Protein 4FO5 (pdb70)

Nearest PDB structures (foldseek):
  4fo5-assembly1_A  TM=1.008E+00  e=8.051E-29  Parabacteroides distasonis ATCC 8503
  3fkf-assembly1_D  TM=7.662E-01  e=8.537E-07  Bacteroides fragilis NCTC 9343
  4pq1-assembly1_A  TM=7.471E-01  e=2.551E-04  Corynebacterium diphtheriae NCTC 13129
  3drn-assembly2_B  TM=7.122E-01  e=4.875E-04  Saccharolobus solfataricus
  4eo3-assembly1_B  TM=6.759E-01  e=5.201E-04  Thermotoga maritima

Organism: Parabacteroides distasonis (strain ATCC 8503 / DSM 20701 / CIP 104284 / JCM 5825 / NCTC 11152) (NCBI:txid435591)

CATH classification: 3.40.30.10

Structure (mmCIF, N/CA/C/O backbone):
data_4FO5
#
_entry.id   4FO5
#
_cell.length_a   33.164
_cell.length_b   49.343
_cell.length_c   40.523
_cell.angle_alpha   90.000
_cell.angle_beta   112.180
_cell.angle_gamma   90.000
#
_symmetry.space_group_name_H-M   'P 1 21 1'
#
loop_
_entity.id
_entity.type
_entity.pdbx_description
1 polymer 'thioredoxin-like protein'
2 non-polymer 'CHLORIDE ION'
3 water water
#
loop_
_atom_site.group_PDB
_atom_site.id
_atom_site.type_symbol
_atom_site.label_atom_id
_atom_site.label_alt_id
_atom_site.label_comp_id
_atom_site.label_asym_id
_atom_site.label_entity_id
_atom_site.label_seq_id
_atom_site.pdbx_PDB_ins_code
_atom_site.Cartn_x
_atom_site.Cartn_y
_atom_site.Cartn_z
_atom_site.occupancy
_atom_site.B_iso_or_equiv
_atom_site.auth_seq_id
_atom_site.auth_comp_id
_atom_site.auth_asym_id
_atom_site.auth_atom_id
_atom_site.pdbx_PDB_model_num
ATOM 1 N N . LYS A 1 2 ? 32.178 11.809 14.502 1.00 68.41 25 LYS A N 1
ATOM 2 C CA . LYS A 1 2 ? 31.177 11.516 15.529 1.00 66.96 25 LYS A CA 1
ATOM 3 C C . LYS A 1 2 ? 29.762 11.951 15.098 1.00 66.87 25 LYS A C 1
ATOM 4 O O . LYS A 1 2 ? 28.813 11.197 15.316 1.00 67.25 25 LYS A O 1
ATOM 6 N N . LEU A 1 3 ? 29.603 13.156 14.513 1.00 59.26 26 LEU A N 1
ATOM 7 C CA . LEU A 1 3 ? 28.276 13.609 14.072 1.00 55.70 26 LEU A CA 1
ATOM 8 C C . LEU A 1 3 ? 28.132 13.544 12.561 1.00 58.44 26 LEU A C 1
ATOM 9 O O . LEU A 1 3 ? 29.131 13.594 11.846 1.00 60.37 26 LEU A 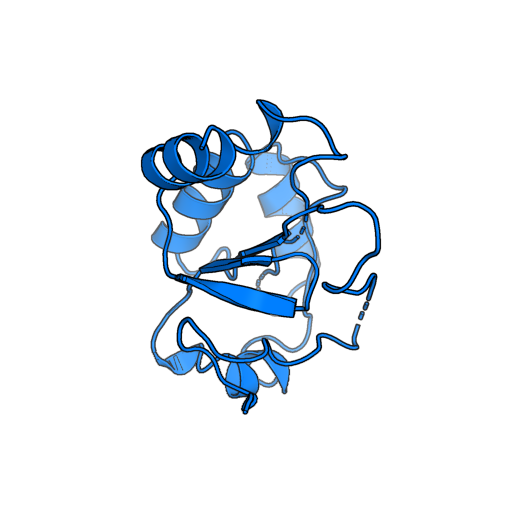O 1
ATOM 14 N N . THR A 1 4 ? 26.888 13.423 12.080 1.00 51.13 27 THR A N 1
ATOM 15 C CA . THR A 1 4 ? 26.554 13.457 10.651 1.00 50.34 27 THR A CA 1
ATOM 16 C C . THR A 1 4 ? 25.312 14.337 10.447 1.00 47.22 27 THR A C 1
ATOM 17 O O . THR A 1 4 ? 24.438 14.364 11.309 1.00 42.74 27 THR A O 1
ATOM 21 N N . GLU A 1 5 ? 25.244 15.051 9.312 1.00 43.38 28 GLU A N 1
ATOM 22 C CA . GLU A 1 5 ? 24.074 15.856 8.967 1.00 41.02 28 GLU A CA 1
ATOM 23 C C . GLU A 1 5 ? 22.954 14.925 8.502 1.00 44.64 28 GLU A C 1
ATOM 24 O O . GLU A 1 5 ? 23.210 13.998 7.738 1.00 45.41 28 GLU A O 1
ATOM 30 N N . GLY A 1 6 ? 21.737 15.171 8.979 1.00 41.08 29 GLY A N 1
ATOM 31 C CA . GLY A 1 6 ? 20.567 14.370 8.641 1.00 40.96 29 GLY A CA 1
ATOM 32 C C . GLY A 1 6 ? 19.315 14.816 9.373 1.00 42.29 29 GLY A C 1
ATOM 33 O O . GLY A 1 6 ? 19.307 15.874 10.003 1.00 38.27 29 GLY A O 1
ATOM 34 N N . VAL A 1 7 ? 18.248 13.999 9.307 1.00 39.68 30 VAL A N 1
ATOM 35 C CA . VAL A 1 7 ? 16.962 14.321 9.947 1.00 37.93 30 VAL A CA 1
ATOM 36 C C . VAL A 1 7 ? 16.602 13.307 11.047 1.00 40.62 30 VAL A C 1
ATOM 37 O O . VAL A 1 7 ? 15.473 13.312 11.535 1.00 40.45 30 VAL A O 1
ATOM 41 N N . ASN A 1 8 ? 17.544 12.459 11.440 1.00 36.84 31 ASN A N 1
ATOM 42 C CA . ASN A 1 8 ? 17.295 11.515 12.515 1.00 37.81 31 ASN A CA 1
ATOM 43 C C . ASN A 1 8 ? 17.800 12.065 13.832 1.00 41.24 31 ASN A C 1
ATOM 44 O O . ASN A 1 8 ? 18.772 12.823 13.840 1.00 38.98 31 ASN A O 1
ATOM 49 N N . PRO A 1 9 ? 17.217 11.648 14.973 1.00 40.61 32 PRO A N 1
ATOM 50 C CA . PRO A 1 9 ?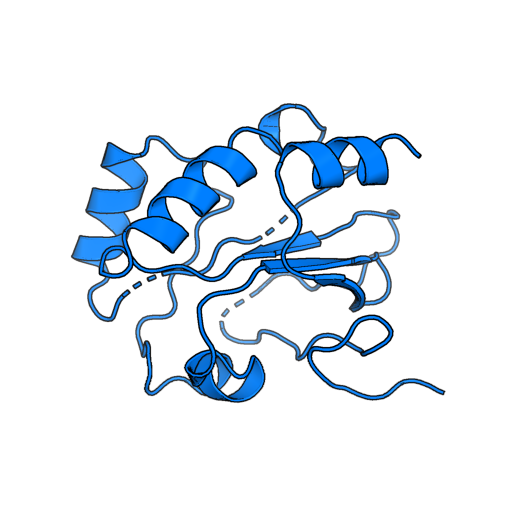 17.736 12.114 16.266 1.00 39.95 32 PRO A CA 1
ATOM 51 C C . PRO A 1 9 ? 19.178 11.665 16.419 1.00 43.94 32 PRO A C 1
ATOM 52 O O . PRO A 1 9 ? 19.550 10.564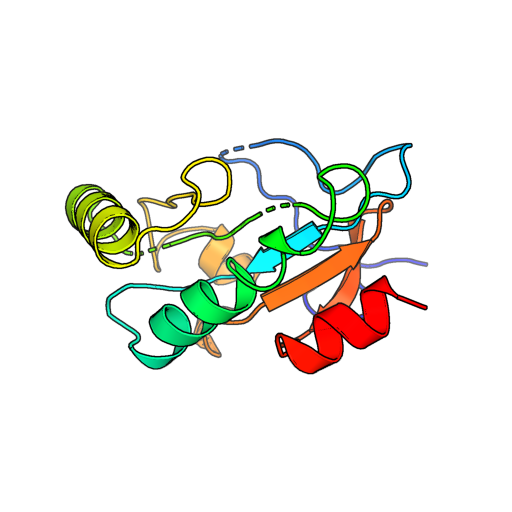 15.987 1.00 45.15 32 PRO A O 1
ATOM 56 N N . GLY A 1 10 ? 20.004 12.572 16.911 1.00 37.66 33 GLY A N 1
ATOM 57 C CA . GLY A 1 10 ? 21.429 12.320 17.013 1.00 38.04 33 GLY A CA 1
ATOM 58 C C . GLY A 1 10 ? 22.167 12.927 15.840 1.00 40.09 33 GLY A C 1
ATOM 59 O O . GLY A 1 10 ? 23.381 13.018 15.885 1.00 40.75 33 GLY A O 1
ATOM 60 N N . ASP A 1 11 ? 21.454 13.357 14.781 1.00 36.40 34 ASP A N 1
ATOM 61 C CA . ASP A 1 11 ? 22.085 14.000 13.616 1.00 35.69 34 ASP A CA 1
ATOM 62 C C . ASP A 1 11 ? 22.167 15.495 13.783 1.00 35.92 34 ASP A C 1
ATOM 63 O O . ASP A 1 11 ? 21.371 16.071 14.511 1.00 34.11 34 ASP A O 1
ATOM 68 N N . LEU A 1 12 ? 23.084 16.123 13.045 1.00 33.14 35 LEU A N 1
ATOM 69 C CA . LEU A 1 12 ? 23.199 17.572 12.945 1.00 33.08 35 LEU A CA 1
ATOM 70 C C . LEU A 1 12 ? 22.101 18.038 12.066 1.00 35.45 35 LEU A C 1
ATOM 71 O O . LEU A 1 12 ? 22.022 17.564 10.933 1.00 35.02 35 LEU A O 1
ATOM 76 N N . ALA A 1 13 ? 21.233 18.928 12.543 1.00 32.00 36 ALA A N 1
ATOM 77 C CA . ALA A 1 13 ? 20.134 19.408 11.700 1.00 31.39 36 ALA A CA 1
ATOM 78 C C . ALA A 1 13 ? 20.687 20.206 10.506 1.00 36.07 36 ALA A C 1
ATOM 79 O O . ALA A 1 13 ? 21.608 21.012 10.686 1.00 35.97 36 ALA A O 1
ATOM 81 N N . PRO A 1 14 ? 20.188 19.958 9.272 1.00 34.73 37 PRO A N 1
ATOM 82 C CA . PRO A 1 14 ? 20.669 20.746 8.119 1.00 35.98 37 PRO A CA 1
ATOM 83 C C . PRO A 1 14 ? 20.468 22.249 8.371 1.00 39.22 37 PRO A C 1
ATOM 84 O O . PRO A 1 14 ? 19.421 22.644 8.887 1.00 37.26 37 PRO A O 1
ATOM 88 N N . ARG A 1 15 ? 21.488 23.068 8.077 1.00 37.63 38 ARG A N 1
ATOM 89 C CA . ARG A 1 15 ? 21.417 24.513 8.318 1.00 39.15 38 ARG A CA 1
ATOM 90 C C . ARG A 1 15 ? 20.355 25.172 7.460 1.00 45.19 38 ARG A C 1
ATOM 91 O O . ARG A 1 15 ? 20.196 24.818 6.292 1.00 46.31 38 ARG A O 1
ATOM 99 N N . ILE A 1 16 ? 19.668 26.157 8.018 1.00 43.47 39 ILE A N 1
ATOM 100 C CA . ILE A 1 16 ? 18.670 26.909 7.263 1.00 45.01 39 ILE A CA 1
ATOM 101 C C . ILE A 1 16 ? 19.252 28.297 6.983 1.00 53.81 39 ILE A C 1
ATOM 102 O O . ILE A 1 16 ? 19.407 29.108 7.900 1.00 52.94 39 ILE A O 1
ATOM 107 N N . GLU A 1 17 ? 19.628 28.523 5.712 1.00 54.89 40 GLU A N 1
ATOM 108 C CA . GLU A 1 17 ? 20.281 29.730 5.220 1.00 58.28 40 GLU A CA 1
ATOM 109 C C . GLU A 1 17 ? 19.346 30.938 5.139 1.00 64.22 40 GLU A C 1
ATOM 110 O O . GLU A 1 17 ? 19.626 31.934 5.814 1.00 64.04 40 GLU A O 1
ATOM 112 N N . PHE A 1 18 ? 18.235 30.833 4.336 1.00 61.61 41 PHE A N 1
ATOM 113 C CA . PHE A 1 18 ? 17.244 31.865 3.981 1.00 72.79 41 PHE A CA 1
ATOM 114 C C . PHE A 1 18 ? 16.966 32.882 5.099 1.00 100.54 41 PHE A C 1
ATOM 115 O O . PHE A 1 18 ? 16.875 32.520 6.261 1.00 68.63 41 PHE A O 1
ATOM 123 N N . LYS A 1 24 ? 18.940 33.921 8.660 1.00 76.40 47 LYS A N 1
ATOM 124 C CA . LYS A 1 24 ? 18.276 33.154 9.713 1.00 73.41 47 LYS A CA 1
ATOM 125 C C . LYS A 1 24 ? 19.228 32.879 10.887 1.00 77.06 47 LYS A C 1
ATOM 126 O O . LYS A 1 24 ? 20.360 32.424 10.673 1.00 78.04 47 LYS A O 1
ATOM 129 N N . ALA A 1 25 ? 18.742 33.149 12.129 1.00 71.58 48 ALA A N 1
ATOM 130 C CA . ALA A 1 25 ? 19.432 32.916 13.407 1.00 69.74 48 ALA A CA 1
ATOM 131 C C . ALA A 1 25 ? 19.764 31.424 13.545 1.00 67.44 48 ALA A C 1
ATOM 132 O O . ALA A 1 25 ? 18.906 30.584 13.248 1.00 67.33 48 ALA A O 1
ATOM 134 N N . SER A 1 26 ? 21.011 31.095 13.943 1.00 59.50 49 SER A N 1
ATOM 135 C CA . SER A 1 26 ? 21.510 29.714 14.041 1.00 56.49 49 SER A CA 1
ATOM 136 C C . SER A 1 26 ? 20.808 28.832 15.129 1.00 53.90 49 SER A C 1
ATOM 137 O O . SER A 1 26 ? 20.125 29.334 16.029 1.00 52.65 49 SER A O 1
ATOM 140 N N . PHE A 1 27 ? 20.973 27.503 15.015 1.00 45.29 50 PHE A N 1
ATOM 141 C CA . PHE A 1 27 ? 20.441 26.586 16.029 1.00 42.15 50 PHE A CA 1
ATOM 142 C C . PHE A 1 27 ? 21.441 26.568 17.170 1.00 45.65 50 PHE A C 1
ATOM 143 O O . PHE A 1 27 ? 21.055 26.650 18.336 1.00 45.86 50 PHE A O 1
ATOM 151 N N . HIS A 1 28 ? 22.739 26.565 16.821 1.00 41.06 51 HIS A N 1
ATOM 152 C CA . HIS A 1 28 ? 23.809 26.573 17.808 1.00 41.52 51 HIS A CA 1
ATOM 153 C C . HIS A 1 28 ? 23.839 27.917 18.544 1.00 45.55 51 HIS A C 1
ATOM 154 O O . HIS A 1 28 ? 23.623 28.973 17.944 1.00 44.70 51 HIS A O 1
ATOM 161 N N . ASN A 1 29 ? 24.052 27.856 19.858 1.00 42.85 52 ASN A N 1
ATOM 162 C CA . ASN A 1 29 ? 24.101 29.025 20.732 1.00 44.35 52 ASN A CA 1
ATOM 163 C C . ASN A 1 29 ? 24.844 28.660 22.004 1.00 49.73 52 ASN A C 1
ATOM 164 O O . ASN A 1 29 ? 25.048 27.475 22.275 1.00 46.66 52 ASN A O 1
ATOM 169 N N . GLN A 1 30 ? 25.280 29.674 22.763 1.00 53.21 53 GLN A N 1
ATOM 170 C CA . GLN A 1 30 ? 26.015 29.503 24.017 1.00 56.66 53 GLN A CA 1
ATOM 171 C C . GLN A 1 30 ? 25.117 29.806 25.230 1.00 62.77 53 GLN A C 1
ATOM 172 O O . GLN A 1 30 ? 25.627 30.159 26.300 1.00 66.96 53 GLN A O 1
ATOM 178 N N . LEU A 1 31 ? 23.793 29.626 25.076 1.00 55.60 54 LEU A N 1
ATOM 179 C CA . LEU A 1 31 ? 22.826 29.932 26.126 1.00 56.43 54 LEU A CA 1
ATOM 180 C C . LEU A 1 31 ? 21.977 28.732 26.562 1.00 56.05 54 LEU A C 1
ATOM 181 O O . LEU A 1 31 ? 21.051 28.907 27.360 1.00 55.71 54 LEU A O 1
ATOM 186 N N . GLY A 1 32 ? 22.272 27.544 26.036 1.00 48.58 55 GLY A N 1
ATOM 187 C CA . GLY A 1 32 ? 21.515 26.341 26.358 1.00 46.49 55 GLY A CA 1
ATOM 188 C C . GLY A 1 32 ? 20.100 26.332 25.809 1.00 47.32 55 GLY A C 1
ATOM 189 O O . GLY A 1 32 ? 19.292 25.482 26.196 1.00 47.22 55 GLY A O 1
ATOM 190 N N . ARG A 1 33 ? 19.794 27.264 24.888 1.00 41.78 56 ARG A N 1
ATOM 191 C CA . ARG A 1 33 ? 18.481 27.400 24.257 1.00 39.62 56 ARG A CA 1
ATOM 192 C C . ARG A 1 33 ? 18.243 26.284 23.216 1.00 40.73 56 ARG A C 1
ATOM 193 O O . ARG A 1 33 ? 19.126 25.966 22.404 1.00 40.04 56 ARG A O 1
ATOM 201 N N . TYR A 1 34 ? 17.047 25.688 23.258 1.00 36.36 57 TYR A N 1
ATOM 202 C CA . TYR A 1 34 ? 16.632 24.656 22.313 1.00 34.85 57 TYR A CA 1
ATOM 203 C C . TYR A 1 34 ? 15.782 25.300 21.216 1.00 34.82 57 TYR A C 1
ATOM 204 O O . TYR A 1 34 ? 15.277 26.406 21.408 1.00 34.83 57 TYR A O 1
ATOM 213 N N . THR A 1 35 ? 15.707 24.663 20.037 1.00 28.07 58 THR A N 1
ATOM 214 C CA . THR A 1 35 ? 14.874 25.153 18.937 1.00 26.37 58 THR A CA 1
ATOM 215 C C . THR A 1 35 ? 13.857 24.063 18.550 1.00 29.97 58 THR A C 1
ATOM 216 O O . THR A 1 35 ? 14.219 22.899 18.333 1.00 27.16 58 THR A O 1
ATOM 220 N N . LEU A 1 36 ? 12.607 24.474 18.442 1.00 27.28 59 LEU A N 1
ATOM 221 C CA . LEU A 1 36 ? 11.543 23.654 17.914 1.00 26.43 59 LEU A CA 1
ATOM 222 C C . LEU A 1 36 ? 11.380 24.090 16.452 1.00 29.67 59 LEU A C 1
ATOM 223 O O . LEU A 1 36 ? 10.852 25.181 16.174 1.00 27.27 59 LEU A O 1
ATOM 228 N N . LEU A 1 37 ? 11.900 23.255 15.539 1.00 25.56 60 LEU A N 1
ATOM 229 C CA . LEU A 1 37 ? 11.799 23.467 14.102 1.00 26.23 60 LEU A CA 1
ATOM 230 C C . LEU A 1 37 ? 10.556 22.761 13.610 1.00 30.94 60 LEU A C 1
ATOM 231 O O . LEU A 1 37 ? 10.471 21.556 13.762 1.00 31.89 60 LEU A O 1
ATOM 236 N N . ASN A 1 38 ? 9.581 23.496 13.067 1.00 27.03 61 ASN A N 1
ATOM 237 C CA . ASN A 1 38 ? 8.358 22.882 12.604 1.00 28.17 61 ASN A CA 1
ATOM 238 C C . ASN A 1 38 ? 8.018 23.272 11.158 1.00 32.71 61 ASN A C 1
ATOM 239 O O . ASN A 1 38 ? 8.116 24.431 10.794 1.00 35.22 61 ASN A O 1
ATOM 244 N N . PHE A 1 39 ? 7.663 22.286 10.334 1.00 26.90 62 PHE A N 1
ATOM 245 C CA . PHE A 1 39 ? 7.262 22.491 8.943 1.00 26.56 62 PHE A CA 1
ATOM 246 C C . PHE A 1 39 ? 5.797 22.252 8.829 1.00 31.37 62 PHE A C 1
ATOM 247 O O . PHE A 1 39 ? 5.283 21.265 9.361 1.00 30.90 62 PHE A O 1
ATOM 255 N N . TRP A 1 40 ? 5.111 23.146 8.123 1.00 29.86 63 TRP A N 1
ATOM 256 C CA . TRP A 1 40 ? 3.677 23.064 7.905 1.00 31.25 63 TRP A CA 1
ATOM 257 C C . TRP A 1 40 ? 3.307 23.826 6.633 1.00 36.93 63 TRP A C 1
ATOM 258 O O . TRP A 1 40 ? 4.146 24.507 6.053 1.00 36.23 63 TRP A O 1
ATOM 269 N N . ALA A 1 41 ? 2.046 23.723 6.222 1.00 34.78 64 ALA A N 1
ATOM 270 C CA . ALA A 1 41 ? 1.475 24.459 5.093 1.00 37.51 64 ALA A CA 1
ATOM 271 C C . ALA A 1 41 ? -0.026 24.531 5.282 1.00 43.33 64 ALA A C 1
ATOM 272 O O . ALA A 1 41 ? -0.611 23.581 5.805 1.00 41.90 64 ALA A O 1
ATOM 274 N N . ALA A 1 42 ? -0.649 25.654 4.876 1.00 43.38 65 ALA A N 1
ATOM 275 C CA . ALA A 1 42 ? -2.101 25.841 4.963 1.00 46.18 65 ALA A CA 1
ATOM 276 C C . ALA A 1 42 ? -2.853 24.728 4.202 1.00 51.97 65 ALA A C 1
ATOM 277 O O . ALA A 1 42 ? -3.927 24.327 4.643 1.00 53.82 65 ALA A O 1
ATOM 279 N N . TYR A 1 43 ? -2.246 24.178 3.112 1.00 47.97 66 TYR A N 1
ATOM 280 C CA . TYR A 1 43 ? -2.829 23.088 2.312 1.00 49.29 66 TYR A CA 1
ATOM 281 C C . TYR A 1 43 ? -2.781 21.711 3.044 1.00 52.84 66 TYR A C 1
ATOM 282 O O . TYR A 1 43 ? -3.338 20.743 2.534 1.00 54.88 66 TYR A O 1
ATOM 291 N N . ASP A 1 44 ? -2.094 21.612 4.199 1.00 46.77 67 ASP A N 1
ATOM 292 C CA . ASP A 1 44 ? -2.061 20.374 4.993 1.00 45.30 67 ASP A CA 1
ATOM 293 C C . ASP A 1 44 ? -2.697 20.711 6.327 1.00 46.92 67 ASP A C 1
ATOM 294 O O . ASP A 1 44 ? -2.065 21.315 7.204 1.00 43.45 67 ASP A O 1
ATOM 299 N N . ALA A 1 45 ? -3.992 20.403 6.432 1.00 45.09 68 ALA A N 1
ATOM 300 C CA . ALA A 1 45 ? -4.851 20.711 7.580 1.00 43.73 68 ALA A CA 1
ATOM 301 C C . ALA A 1 45 ? -4.232 20.268 8.901 1.00 43.20 68 ALA A C 1
ATOM 302 O O . ALA A 1 45 ? -4.198 21.058 9.843 1.00 40.54 68 ALA A O 1
ATOM 304 N N . GLU A 1 46 ? -3.696 19.035 8.943 1.00 39.77 69 GLU A N 1
ATOM 305 C CA . GLU A 1 46 ? -3.068 18.438 10.123 1.00 37.81 69 GLU A CA 1
ATOM 306 C C . GLU A 1 46 ? -1.835 19.228 10.570 1.00 38.84 69 GLU A C 1
ATOM 307 O O . GLU A 1 46 ? -1.696 19.492 11.766 1.00 36.59 69 GLU A O 1
ATOM 313 N N . SER A 1 47 ? -0.938 19.604 9.628 1.00 35.79 70 SER A N 1
ATOM 314 C CA . SER A 1 47 ? 0.275 20.370 9.956 1.00 32.77 70 SER A CA 1
ATOM 315 C C . SER A 1 47 ? -0.124 21.738 10.508 1.00 36.08 70 SER A C 1
ATOM 316 O O . SER A 1 47 ? 0.447 22.217 11.482 1.00 34.29 70 SER A O 1
ATOM 319 N N . ARG A 1 48 ? -1.152 22.342 9.915 1.00 34.44 71 ARG A N 1
ATOM 320 C CA . ARG A 1 48 ? -1.647 23.636 10.360 1.00 33.03 71 ARG A CA 1
ATOM 321 C C . ARG A 1 48 ? -2.160 23.559 11.799 1.00 36.12 71 ARG A C 1
ATOM 322 O O . ARG A 1 48 ? -1.834 24.432 12.593 1.00 35.77 71 ARG A O 1
ATOM 330 N N . ALA A 1 49 ? -2.945 22.523 12.154 1.00 33.92 72 ALA A N 1
ATOM 331 C CA . ALA A 1 49 ? -3.446 22.400 13.534 1.00 32.40 72 ALA A CA 1
ATOM 332 C C . ALA A 1 49 ? -2.303 22.106 14.516 1.00 33.28 72 ALA A C 1
ATOM 333 O O . ALA A 1 49 ? -2.310 22.661 15.603 1.00 32.67 72 ALA A O 1
ATOM 335 N N . ARG A 1 50 ? -1.312 21.270 14.144 1.00 31.77 73 ARG A N 1
ATOM 336 C CA . ARG A 1 50 ? -0.153 20.992 15.020 1.00 30.90 73 ARG A CA 1
ATOM 337 C C . ARG A 1 50 ? 0.653 22.247 15.278 1.00 33.13 73 ARG A C 1
ATOM 338 O O . ARG A 1 50 ? 1.149 22.462 16.387 1.00 30.75 73 ARG A O 1
ATOM 346 N N . ASN A 1 51 ? 0.761 23.103 14.250 1.00 31.01 74 ASN A N 1
ATOM 347 C CA . ASN A 1 51 ? 1.484 24.365 14.341 1.00 29.44 74 ASN A CA 1
ATOM 348 C C . ASN A 1 51 ? 0.905 25.276 15.442 1.00 34.18 74 ASN A C 1
ATOM 349 O O . ASN A 1 51 ? 1.663 25.794 16.259 1.00 33.39 74 ASN A O 1
ATOM 354 N N . VAL A 1 52 ? -0.435 25.418 15.485 1.00 31.55 75 VAL A N 1
ATOM 355 C CA . VAL A 1 52 ? -1.140 26.229 16.478 1.00 30.97 75 VAL A CA 1
ATOM 356 C C . VAL A 1 52 ? -0.896 25.655 17.861 1.00 32.58 75 VAL A C 1
ATOM 357 O O . VAL A 1 52 ? -0.613 26.407 18.789 1.00 32.76 75 VAL A O 1
ATOM 361 N N . GLN A 1 53 ? -1.007 24.327 18.009 1.00 30.54 76 GLN A N 1
ATOM 362 C CA . GLN A 1 53 ? -0.848 23.689 19.308 1.00 30.64 76 GLN A CA 1
ATOM 363 C C . GLN A 1 53 ? 0.575 23.812 19.800 1.00 34.20 76 GLN A C 1
ATOM 364 O O . GLN A 1 53 ? 0.770 24.169 20.961 1.00 34.72 76 GLN A O 1
ATOM 370 N N . LEU A 1 54 ? 1.562 23.607 18.922 1.00 30.11 77 LEU A N 1
ATOM 371 C CA . LEU A 1 54 ? 2.975 23.768 19.306 1.00 30.36 77 LEU A CA 1
ATOM 372 C C . LEU A 1 54 ? 3.310 25.229 19.673 1.00 35.37 77 LEU A C 1
ATOM 373 O O . LEU A 1 54 ? 3.907 25.451 20.725 1.00 35.23 77 LEU A O 1
ATOM 378 N N . ALA A 1 55 ? 2.925 26.216 18.830 1.00 33.59 78 ALA A N 1
ATOM 379 C CA . ALA A 1 55 ? 3.202 27.640 19.111 1.00 35.41 78 ALA A CA 1
ATOM 380 C C . ALA A 1 55 ? 2.609 28.057 20.465 1.00 41.73 78 ALA A C 1
ATOM 381 O O . ALA A 1 55 ? 3.295 28.734 21.229 1.00 42.44 78 ALA A O 1
ATOM 383 N N . ASN A 1 56 ? 1.375 27.605 20.797 1.00 39.54 79 ASN A N 1
ATOM 384 C CA A ASN A 1 56 ? 0.793 27.976 22.086 0.60 40.98 79 ASN A CA 1
ATOM 385 C CA B ASN A 1 56 ? 0.723 27.879 22.089 0.40 40.98 79 ASN A CA 1
ATOM 386 C C . ASN A 1 56 ? 1.514 27.248 23.247 1.00 44.20 79 ASN A C 1
ATOM 387 O O . ASN A 1 56 ? 1.625 27.824 24.326 1.00 46.48 79 ASN A O 1
ATOM 396 N N . GLU A 1 57 ? 2.061 26.046 23.027 1.00 36.67 80 GLU A N 1
ATOM 397 C CA . GLU A 1 57 ? 2.812 25.362 24.071 1.00 36.22 80 GLU A CA 1
ATOM 398 C C . GLU A 1 57 ? 4.132 26.088 24.380 1.00 40.50 80 GLU A C 1
ATOM 399 O O . GLU A 1 57 ? 4.518 26.155 25.537 1.00 41.86 80 GLU A O 1
ATOM 405 N N . VAL A 1 58 ? 4.817 26.609 23.341 1.00 36.21 81 VAL A N 1
ATOM 406 C CA . VAL A 1 58 ? 6.106 27.312 23.445 1.00 36.98 81 VAL A CA 1
ATOM 407 C C . VAL A 1 58 ? 5.914 28.597 24.238 1.00 41.80 81 VAL A C 1
ATOM 408 O O . VAL A 1 58 ? 6.792 28.941 25.029 1.00 43.05 81 VAL A O 1
ATOM 412 N N . ASN A 1 59 ? 4.727 29.244 24.118 1.00 38.40 82 ASN A N 1
ATOM 413 C CA . ASN A 1 59 ? 4.380 30.462 24.865 1.00 39.84 82 ASN A CA 1
ATOM 414 C C . ASN A 1 59 ? 4.375 30.235 26.388 1.00 44.90 82 ASN A C 1
ATOM 415 O O . ASN A 1 59 ? 4.398 31.219 27.132 1.00 46.38 82 ASN A O 1
ATOM 420 N N . LYS A 1 60 ? 4.342 28.964 26.854 1.00 41.15 83 LYS A N 1
ATOM 421 C CA . LYS A 1 60 ? 4.373 28.652 28.299 1.00 44.43 83 LYS A CA 1
ATOM 422 C C . LYS A 1 60 ? 5.792 28.816 28.861 1.00 48.55 83 LYS A C 1
ATOM 423 O O . LYS A 1 60 ? 5.949 28.917 30.074 1.00 51.10 83 LYS A O 1
ATOM 429 N N . PHE A 1 61 ? 6.815 28.805 27.982 1.00 42.44 84 PHE A N 1
ATOM 430 C CA . PHE A 1 61 ? 8.233 28.925 28.349 1.00 43.05 84 PHE A CA 1
ATOM 431 C C . PHE A 1 61 ? 8.845 30.268 27.914 1.00 49.97 84 PHE A C 1
ATOM 432 O O . PHE A 1 61 ? 8.342 30.924 27.002 1.00 50.35 84 PHE A O 1
ATOM 440 N N . GLY A 1 62 ? 9.946 30.638 28.546 1.00 49.05 85 GLY A N 1
ATOM 441 C CA . GLY A 1 62 ? 10.677 31.852 28.212 1.00 50.51 85 GLY A CA 1
ATOM 442 C C . GLY A 1 62 ? 11.514 31.739 26.942 1.00 53.76 85 GLY A C 1
ATOM 443 O O . GLY A 1 62 ? 11.867 30.632 26.514 1.00 50.09 85 GLY A O 1
ATOM 444 N N . PRO A 1 63 ? 11.901 32.896 26.343 1.00 52.44 86 PRO A N 1
ATOM 445 C CA . PRO A 1 63 ? 12.734 32.865 25.118 1.00 50.42 86 PRO A CA 1
ATOM 446 C C . PRO A 1 63 ? 14.111 32.233 25.325 1.00 55.04 86 PRO A C 1
ATOM 447 O O . PRO A 1 63 ? 14.736 31.795 24.359 1.00 55.05 86 PRO A O 1
ATOM 451 N N . ASP A 1 64 ? 14.580 32.199 26.581 1.00 52.89 87 ASP A N 1
ATOM 452 C CA . ASP A 1 64 ? 15.862 31.642 26.991 1.00 52.88 87 ASP A CA 1
ATOM 453 C C . ASP A 1 64 ? 15.876 30.127 26.945 1.00 51.71 87 ASP A C 1
ATOM 454 O O . ASP A 1 64 ? 16.934 29.547 26.738 1.00 51.97 87 ASP A O 1
ATOM 459 N N . LYS A 1 65 ? 14.728 29.476 27.184 1.00 45.31 88 LYS A N 1
ATOM 460 C CA . LYS A 1 65 ? 14.638 28.015 27.200 1.00 42.94 88 LYS A CA 1
ATOM 461 C C . LYS A 1 65 ? 14.411 27.422 25.802 1.00 40.98 88 LYS A C 1
ATOM 462 O O . LYS A 1 65 ? 15.037 26.413 25.441 1.00 37.81 88 LYS A O 1
ATOM 464 N N . ILE A 1 66 ? 13.498 28.014 25.024 1.00 36.51 89 ILE A N 1
ATOM 465 C CA . ILE A 1 66 ? 13.137 27.446 23.722 1.00 35.12 89 ILE A CA 1
ATOM 466 C C . ILE A 1 66 ? 12.759 28.512 22.713 1.00 38.88 89 ILE A C 1
ATOM 467 O O . ILE A 1 66 ? 12.092 29.480 23.038 1.00 39.75 89 ILE A O 1
ATOM 472 N N . ALA A 1 67 ? 13.170 28.312 21.476 1.00 35.02 90 ALA A N 1
ATOM 473 C CA . ALA A 1 67 ? 12.744 29.183 20.396 1.00 35.31 90 ALA A CA 1
ATOM 474 C C . ALA A 1 67 ? 11.941 28.350 19.403 1.00 36.44 90 ALA A C 1
ATOM 475 O O . ALA A 1 67 ? 12.306 27.223 19.087 1.00 33.38 90 ALA A O 1
ATOM 485 N N . CYS A 1 69 ? 10.672 27.897 15.633 1.00 29.56 92 CYS A N 1
ATOM 486 C CA . CYS A 1 69 ? 10.946 28.239 14.256 1.00 30.31 92 CYS A CA 1
ATOM 487 C C . CYS A 1 69 ? 9.974 27.453 13.378 1.00 32.27 92 CYS A C 1
ATOM 488 O O . CYS A 1 69 ? 10.224 26.293 13.079 1.00 31.47 92 CYS A O 1
ATOM 491 N N . SER A 1 70 ? 8.837 28.066 13.029 1.00 28.50 93 SER A N 1
ATOM 492 C CA A SER A 1 70 ? 7.786 27.442 12.211 0.50 28.28 93 SER A CA 1
ATOM 493 C CA B SER A 1 70 ? 7.814 27.409 12.235 0.50 27.96 93 SER A CA 1
ATOM 494 C C . SER A 1 70 ? 7.935 27.897 10.794 1.00 33.36 93 SER A C 1
ATOM 495 O O . SER A 1 70 ? 7.872 29.092 10.543 1.00 36.14 93 SER A O 1
ATOM 500 N N . ILE A 1 71 ? 8.145 26.983 9.858 1.00 28.45 94 ILE A N 1
ATOM 501 C CA . ILE A 1 71 ? 8.331 27.392 8.467 1.00 27.82 94 ILE A CA 1
ATOM 502 C C . ILE A 1 71 ? 7.182 26.901 7.604 1.00 32.12 94 ILE A C 1
ATOM 503 O O . ILE A 1 71 ? 6.986 25.698 7.495 1.00 31.66 94 ILE A O 1
ATOM 508 N N . SER A 1 72 ? 6.423 27.839 7.000 1.00 30.43 95 SER A N 1
ATOM 509 C CA . SER A 1 72 ? 5.330 27.525 6.086 1.00 31.73 95 SER A CA 1
ATOM 510 C C . SER A 1 72 ? 5.908 27.227 4.718 1.00 39.15 95 SER A C 1
ATOM 511 O O . SER A 1 72 ? 6.777 27.974 4.226 1.00 39.35 95 SER A O 1
ATOM 522 N N . ASP A 1 74 ? 3.847 26.967 2.012 1.00 46.91 97 ASP A N 1
ATOM 523 C CA . ASP A 1 74 ? 2.870 27.477 1.042 1.00 50.04 97 ASP A CA 1
ATOM 524 C C . ASP A 1 74 ? 3.615 28.362 0.050 1.00 58.85 97 ASP A C 1
ATOM 525 O O . ASP A 1 74 ? 4.457 29.151 0.479 1.00 57.05 97 ASP A O 1
ATOM 530 N N . GLU A 1 75 ? 3.359 28.199 -1.263 1.00 61.50 98 GLU A N 1
ATOM 531 C CA . GLU A 1 75 ? 4.038 28.981 -2.304 1.00 65.15 98 GLU A CA 1
ATOM 532 C C . GLU A 1 75 ? 3.721 30.495 -2.211 1.00 70.81 98 GLU A C 1
ATOM 533 O O . GLU A 1 75 ? 4.636 31.311 -2.363 1.00 71.94 98 GLU A O 1
ATOM 535 N N . LYS A 1 76 ? 2.449 30.864 -1.942 1.00 66.31 99 LYS A N 1
ATOM 536 C CA . LYS A 1 76 ? 2.034 32.268 -1.869 1.00 67.30 99 LYS A CA 1
ATOM 537 C C . LYS A 1 76 ? 2.231 32.861 -0.476 1.00 67.72 99 LYS A C 1
ATOM 538 O O . LYS A 1 76 ? 1.806 32.271 0.520 1.00 64.94 99 LYS A O 1
ATOM 542 N N . GLU A 1 77 ? 2.861 34.047 -0.423 1.00 64.69 100 GLU A N 1
ATOM 543 C CA . GLU A 1 77 ? 3.136 34.810 0.799 1.00 62.17 100 GLU A CA 1
ATOM 544 C C . GLU A 1 77 ? 1.834 35.305 1.436 1.00 63.15 100 GLU A C 1
ATOM 545 O O . GLU A 1 77 ? 1.747 35.381 2.664 1.00 60.19 100 GLU A O 1
ATOM 551 N N . SER A 1 78 ? 0.831 35.642 0.599 1.00 60.55 101 SER A N 1
ATOM 552 C CA . SER A 1 78 ? -0.484 36.122 1.033 1.00 60.18 101 SER A CA 1
ATOM 553 C C . SER A 1 78 ? -1.244 35.019 1.771 1.00 60.32 101 SER A C 1
ATOM 554 O O . SER A 1 78 ? -1.931 35.318 2.746 1.00 58.33 101 SER A O 1
ATOM 557 N N . ILE A 1 79 ? -1.074 33.745 1.344 1.00 56.28 102 ILE A N 1
ATOM 558 C CA . ILE A 1 79 ? -1.674 32.578 1.998 1.00 54.35 102 ILE A CA 1
ATOM 559 C C . ILE A 1 79 ? -1.016 32.404 3.386 1.00 54.80 102 ILE A C 1
ATOM 560 O O . ILE A 1 79 ? -1.729 32.187 4.358 1.00 53.28 102 ILE A O 1
ATOM 565 N N . PHE A 1 80 ? 0.322 32.557 3.481 1.00 50.12 103 PHE A N 1
ATOM 566 C CA . PHE A 1 80 ? 1.042 32.463 4.759 1.00 46.24 103 PHE A CA 1
ATOM 567 C C . PHE A 1 80 ? 0.582 33.567 5.726 1.00 50.05 103 PHE A C 1
ATOM 568 O O . PHE A 1 80 ? 0.285 33.279 6.883 1.00 47.88 103 PHE A O 1
ATOM 576 N N . THR A 1 81 ? 0.509 34.812 5.240 1.00 48.63 104 THR A N 1
ATOM 577 C CA . THR A 1 81 ? 0.130 35.997 6.004 1.00 49.56 104 THR A CA 1
ATOM 578 C C . THR A 1 81 ? -1.288 35.868 6.579 1.00 54.51 104 THR A C 1
ATOM 579 O O . THR A 1 81 ? -1.454 36.016 7.790 1.00 53.99 104 THR A O 1
ATOM 583 N N . GLU A 1 82 ? -2.278 35.566 5.731 1.00 52.51 105 GLU A N 1
ATOM 584 C CA . GLU A 1 82 ? -3.689 35.407 6.107 1.00 53.38 105 GLU A CA 1
ATOM 585 C C . GLU A 1 82 ? -3.870 34.279 7.141 1.00 52.74 105 GLU A C 1
ATOM 586 O O . GLU A 1 82 ? -4.568 34.481 8.136 1.00 51.60 105 GLU A O 1
ATOM 592 N N . THR A 1 83 ? -3.204 33.114 6.920 1.00 46.52 106 THR A N 1
ATOM 593 C CA . THR A 1 83 ? -3.276 31.929 7.786 1.00 43.61 106 THR A CA 1
ATOM 594 C C . THR A 1 83 ? -2.732 32.231 9.193 1.00 44.74 106 THR A C 1
ATOM 595 O O . THR A 1 83 ? -3.400 31.934 10.179 1.00 42.21 106 THR A O 1
ATOM 599 N N . VAL A 1 84 ? -1.531 32.829 9.280 1.00 42.08 107 VAL A N 1
ATOM 600 C CA . VAL A 1 84 ? -0.877 33.161 10.550 1.00 41.24 107 VAL A CA 1
ATOM 601 C C . VAL A 1 84 ? -1.743 34.195 11.328 1.00 45.96 107 VAL A C 1
ATOM 602 O O . VAL A 1 84 ? -1.874 34.082 12.552 1.00 45.17 107 VAL A O 1
ATOM 606 N N . LYS A 1 85 ? -2.411 35.120 10.598 1.00 43.77 108 LYS A N 1
ATOM 607 C CA . LYS A 1 85 ? -3.327 36.112 11.164 1.00 44.70 108 LYS A CA 1
ATOM 608 C C . LYS A 1 85 ? -4.575 35.393 11.714 1.00 50.07 108 LYS A C 1
ATOM 609 O O . LYS A 1 85 ? -4.907 35.584 12.885 1.00 50.25 108 LYS A O 1
ATOM 612 N N . ILE A 1 86 ? -5.207 34.512 10.911 1.00 47.50 109 ILE A N 1
ATOM 613 C CA . ILE A 1 86 ? -6.399 33.731 11.324 1.00 49.01 109 ILE A CA 1
ATOM 614 C C . ILE A 1 86 ? -6.100 32.837 12.555 1.00 50.81 109 ILE A C 1
ATOM 615 O O . ILE A 1 86 ? -6.923 32.766 13.479 1.00 50.98 109 ILE A O 1
ATOM 620 N N . ASP A 1 87 ? -4.924 32.177 12.562 1.00 44.26 110 ASP A N 1
ATOM 621 C CA . ASP A 1 87 ? -4.521 31.254 13.614 1.00 42.30 110 ASP A CA 1
ATOM 622 C C . ASP A 1 87 ? -3.985 31.981 14.862 1.00 46.32 110 ASP A C 1
ATOM 623 O O . ASP A 1 87 ? -3.767 31.341 15.891 1.00 45.63 110 ASP A O 1
ATOM 628 N N . LYS A 1 88 ? -3.800 33.313 14.769 1.00 45.31 111 LYS A N 1
ATOM 629 C CA . LYS A 1 88 ? -3.364 34.228 15.847 1.00 45.99 111 LYS A CA 1
ATOM 630 C C . LYS A 1 88 ? -2.020 33.793 16.449 1.00 46.90 111 LYS A C 1
ATOM 631 O O . LYS A 1 88 ? -1.837 33.821 17.666 1.00 48.64 111 LYS A O 1
ATOM 637 N N . LEU A 1 89 ? -1.080 33.415 15.603 1.00 39.27 112 LEU A N 1
ATOM 638 C CA . LEU A 1 89 ? 0.229 32.958 16.071 1.00 36.62 112 LEU A CA 1
ATOM 639 C C . LEU A 1 89 ? 1.229 34.097 16.210 1.00 39.66 112 LEU A C 1
ATOM 640 O O . LEU A 1 89 ? 1.157 35.061 15.452 1.00 38.50 112 LEU A O 1
ATOM 645 N N . ASP A 1 90 ? 2.176 33.955 17.165 1.00 35.77 113 ASP A N 1
ATOM 646 C CA . ASP A 1 90 ? 3.272 34.885 17.424 1.00 37.35 113 ASP A CA 1
ATOM 647 C C . ASP A 1 90 ? 4.049 35.046 16.120 1.00 41.14 113 ASP A C 1
ATOM 648 O O . ASP A 1 90 ? 4.651 34.084 15.654 1.00 39.55 113 ASP A O 1
ATOM 653 N N . LEU A 1 91 ? 3.987 36.238 15.507 1.00 37.64 114 LEU A N 1
ATOM 654 C CA . LEU A 1 91 ? 4.655 36.491 14.229 1.00 37.16 114 LEU A CA 1
ATOM 655 C C . LEU A 1 91 ? 6.170 36.338 14.309 1.00 42.36 114 LEU A C 1
ATOM 656 O O . LEU A 1 91 ? 6.782 36.103 13.268 1.00 41.92 114 LEU A O 1
ATOM 661 N N . SER A 1 92 ? 6.782 36.461 15.512 1.00 39.72 115 SER A N 1
ATOM 662 C CA A SER A 1 92 ? 8.232 36.338 15.630 0.50 39.70 115 SER A CA 1
ATOM 663 C CA B SER A 1 92 ? 8.236 36.306 15.683 0.50 38.89 115 SER A CA 1
ATOM 664 C C . SER A 1 92 ? 8.701 34.881 15.372 1.00 41.65 115 SER A C 1
ATOM 665 O O . SER A 1 92 ? 9.850 34.677 15.014 1.00 42.36 115 SER A O 1
ATOM 670 N N . THR A 1 93 ? 7.804 33.899 15.509 1.00 37.46 116 THR A N 1
ATOM 671 C CA . THR A 1 93 ? 8.111 32.467 15.329 1.00 34.60 116 THR A CA 1
ATOM 672 C C . THR A 1 93 ? 7.611 31.851 13.994 1.00 34.79 116 THR A C 1
ATOM 673 O O . THR A 1 93 ? 7.802 30.644 13.749 1.00 30.59 116 THR A O 1
ATOM 677 N N . GLN A 1 94 ? 6.997 32.672 13.125 1.00 30.73 117 GLN A N 1
ATOM 678 C CA . GLN A 1 94 ? 6.429 32.174 11.878 1.00 29.81 117 GLN A CA 1
ATOM 679 C C . GLN A 1 94 ? 7.217 32.703 10.695 1.00 36.09 117 GLN A C 1
ATOM 680 O O . GLN A 1 94 ? 7.378 33.910 10.530 1.00 34.83 117 GLN A O 1
ATOM 686 N N . PHE A 1 95 ? 7.757 31.769 9.898 1.00 33.66 118 PHE A N 1
ATOM 687 C CA . PHE A 1 95 ? 8.611 32.068 8.746 1.00 34.21 118 PHE A CA 1
ATOM 688 C C . PHE A 1 95 ? 8.042 31.422 7.520 1.00 39.18 118 PHE A C 1
ATOM 689 O O . PHE A 1 95 ? 7.295 30.449 7.611 1.00 37.24 118 PHE A O 1
ATOM 697 N N . HIS A 1 96 ? 8.382 31.977 6.382 1.00 38.97 119 HIS A N 1
ATOM 698 C CA . HIS A 1 96 ? 7.853 31.555 5.107 1.00 40.88 119 HIS A CA 1
ATOM 699 C C . HIS A 1 96 ? 8.939 31.267 4.092 1.00 48.44 119 HIS A C 1
ATOM 700 O O . HIS A 1 96 ? 9.743 32.139 3.783 1.00 47.92 119 HIS A O 1
ATOM 707 N N . GLU A 1 97 ? 8.933 30.040 3.563 1.00 48.81 120 GLU A N 1
ATOM 708 C CA . GLU A 1 97 ? 9.799 29.625 2.464 1.00 52.17 120 GLU A CA 1
ATOM 709 C C . GLU A 1 97 ? 8.911 29.694 1.208 1.00 61.54 120 GLU A C 1
ATOM 710 O O . GLU A 1 97 ? 8.004 28.864 1.032 1.00 61.03 120 GLU A O 1
ATOM 716 N N . GLY A 1 98 ? 9.127 30.751 0.420 1.00 60.85 121 GLY A N 1
ATOM 717 C CA . GLY A 1 98 ? 8.361 31.062 -0.783 1.00 64.10 121 GLY A CA 1
ATOM 718 C C . GLY A 1 98 ? 8.451 30.082 -1.934 1.00 69.09 121 GLY A C 1
ATOM 719 O O . GLY A 1 98 ? 7.562 30.074 -2.792 1.00 71.88 121 GLY A O 1
ATOM 720 N N . LEU A 1 99 ? 9.516 29.259 -1.972 1.00 62.85 122 LEU A N 1
ATOM 721 C CA . LEU A 1 99 ? 9.726 28.281 -3.043 1.00 64.28 122 LEU A CA 1
ATOM 722 C C . LEU A 1 99 ? 8.931 26.965 -2.827 1.00 64.53 122 LEU A C 1
ATOM 723 O O . LEU A 1 99 ? 8.728 26.224 -3.788 1.00 65.88 122 LEU A O 1
ATOM 728 N N . GLY A 1 100 ? 8.487 26.698 -1.592 1.00 56.55 123 GLY A N 1
ATOM 729 C CA . GLY A 1 100 ? 7.695 25.517 -1.256 1.00 54.92 123 GLY A CA 1
ATOM 730 C C . GLY A 1 100 ? 8.380 24.195 -1.542 1.00 59.93 123 GLY A C 1
ATOM 731 O O . GLY A 1 100 ? 9.518 23.989 -1.119 1.00 57.48 123 GLY A O 1
ATOM 732 N N . LYS A 1 101 ? 7.693 23.300 -2.292 1.00 60.82 124 LYS A N 1
ATOM 733 C CA . LYS A 1 101 ? 8.185 21.972 -2.702 1.00 62.13 124 LYS A CA 1
ATOM 734 C C . LYS A 1 101 ? 9.487 22.070 -3.498 1.00 68.41 124 LYS A C 1
ATOM 735 O O . LYS A 1 101 ? 10.346 21.193 -3.383 1.00 67.79 124 LYS A O 1
ATOM 741 N N . GLU A 1 102 ? 9.640 23.152 -4.280 1.00 67.66 125 GLU A N 1
ATOM 742 C CA . GLU A 1 102 ? 10.809 23.390 -5.124 1.00 70.34 125 GLU A CA 1
ATOM 743 C C . GLU A 1 102 ? 12.028 23.880 -4.324 1.00 71.15 125 GLU A C 1
ATOM 744 O O . GLU A 1 102 ? 13.109 24.001 -4.909 1.00 73.99 125 GLU A O 1
ATOM 746 N N . SER A 1 103 ? 11.881 24.137 -3.002 1.00 61.35 126 SER A N 1
ATOM 747 C CA . SER A 1 103 ? 13.000 24.631 -2.196 1.00 58.19 126 SER A CA 1
ATOM 748 C C . SER A 1 103 ? 13.974 23.508 -1.777 1.00 59.69 126 SER A C 1
ATOM 749 O O . SER A 1 103 ? 13.588 22.340 -1.638 1.00 57.46 126 SER A O 1
ATOM 752 N N . GLU A 1 104 ? 15.246 23.898 -1.574 1.00 56.00 127 GLU A N 1
ATOM 753 C CA . GLU A 1 104 ? 16.329 23.009 -1.147 1.00 55.33 127 GLU A CA 1
ATOM 754 C C . GLU A 1 104 ? 16.025 22.469 0.243 1.00 55.33 127 GLU A C 1
ATOM 755 O O . GLU A 1 104 ? 16.343 21.323 0.551 1.00 53.64 127 GLU A O 1
ATOM 757 N N . LEU A 1 105 ? 15.353 23.300 1.053 1.00 50.83 128 LEU A N 1
ATOM 758 C CA . LEU A 1 105 ? 14.919 23.015 2.416 1.00 47.42 128 LEU A CA 1
ATOM 759 C C . LEU A 1 105 ? 13.984 21.817 2.456 1.00 50.30 128 LEU A C 1
ATOM 760 O O . LEU A 1 105 ? 14.224 20.874 3.216 1.00 49.65 128 LEU A O 1
ATOM 765 N N . TYR A 1 106 ? 12.939 21.846 1.606 1.00 46.62 129 TYR A N 1
ATOM 766 C CA . TYR A 1 106 ? 11.944 20.785 1.461 1.00 46.23 129 TYR A CA 1
ATOM 767 C C . TYR A 1 106 ? 12.651 19.448 1.168 1.00 50.23 129 TYR A C 1
ATOM 768 O O . TYR A 1 106 ? 12.354 18.448 1.817 1.00 48.82 129 TYR A O 1
ATOM 777 N N . LYS A 1 107 ? 13.632 19.451 0.252 1.00 48.53 130 LYS A N 1
ATOM 778 C CA . LYS A 1 107 ? 14.388 18.251 -0.077 1.00 49.88 130 LYS A CA 1
ATOM 779 C C . LYS A 1 107 ? 15.334 17.856 1.074 1.00 53.23 130 LYS A C 1
ATOM 780 O O . LYS A 1 107 ? 15.408 16.669 1.402 1.00 54.09 130 LYS A O 1
ATOM 782 N N . LYS A 1 108 ? 16.030 18.837 1.699 1.00 48.08 131 LYS A N 1
ATOM 783 C CA . LYS A 1 108 ? 16.975 18.611 2.811 1.00 46.73 131 LYS A CA 1
ATOM 784 C C . LYS A 1 108 ? 16.298 17.987 4.039 1.00 47.93 131 LYS A C 1
ATOM 785 O O . LYS A 1 108 ? 16.909 17.160 4.710 1.00 48.49 131 LYS A O 1
ATOM 789 N N . TYR A 1 109 ? 15.046 18.366 4.330 1.00 40.78 132 TYR A N 1
ATOM 790 C CA . TYR A 1 109 ? 14.358 17.825 5.499 1.00 37.47 132 TYR A CA 1
ATOM 791 C C . TYR A 1 109 ? 13.448 16.640 5.162 1.00 44.64 132 TYR A C 1
ATOM 792 O O . TYR A 1 109 ? 12.702 16.189 6.037 1.00 43.42 132 TYR A O 1
ATOM 801 N N . ASP A 1 110 ? 13.557 16.105 3.917 1.00 44.80 133 ASP A N 1
ATOM 802 C CA . ASP A 1 110 ? 12.801 14.957 3.402 1.00 47.17 133 ASP A CA 1
ATOM 803 C C . ASP A 1 110 ? 11.291 15.166 3.641 1.00 48.67 133 ASP A C 1
ATOM 804 O O . ASP A 1 110 ? 10.582 14.255 4.102 1.00 47.70 133 ASP A O 1
ATOM 809 N N . LEU A 1 111 ? 10.803 16.387 3.317 1.00 43.70 134 LEU A N 1
ATOM 810 C CA . LEU A 1 111 ? 9.405 16.772 3.560 1.00 42.22 134 LEU A CA 1
ATOM 811 C C . LEU A 1 111 ? 8.426 16.106 2.610 1.00 47.26 134 LEU A C 1
ATOM 812 O O . LEU A 1 111 ? 7.215 16.249 2.814 1.00 46.93 134 LEU A O 1
ATOM 817 N N . ARG A 1 112 ? 8.927 15.323 1.622 1.00 46.69 135 ARG A N 1
ATOM 818 C CA . ARG A 1 112 ? 8.080 14.547 0.706 1.00 50.52 135 ARG A CA 1
ATOM 819 C C . ARG A 1 112 ? 7.426 13.387 1.488 1.00 55.53 135 ARG A C 1
ATOM 820 O O . ARG A 1 112 ? 6.382 12.868 1.088 1.00 56.94 135 ARG A O 1
ATOM 828 N N . LYS A 1 113 ? 8.064 13.000 2.618 1.00 51.75 136 LYS A N 1
ATOM 829 C CA . LYS A 1 113 ? 7.617 11.948 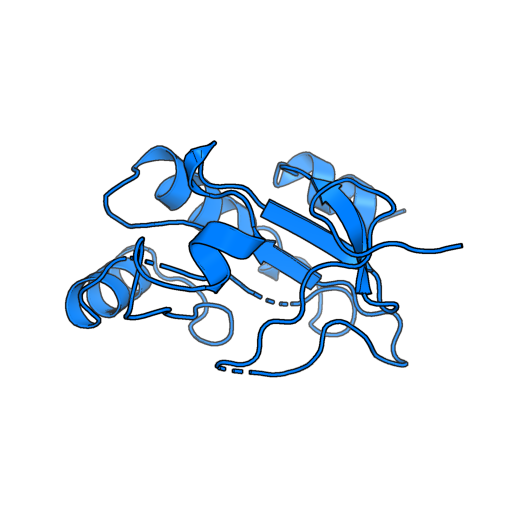3.527 1.00 52.43 136 LYS A CA 1
ATOM 830 C C . LYS A 1 113 ? 6.575 12.509 4.518 1.00 55.84 136 LYS A C 1
ATOM 831 O O . LYS A 1 113 ? 5.969 11.745 5.276 1.00 57.42 136 LYS A O 1
ATOM 837 N N . GLY A 1 114 ? 6.348 13.819 4.456 1.00 48.83 137 GLY A N 1
ATOM 838 C CA . GLY A 1 114 ? 5.365 14.514 5.277 1.00 46.94 137 GLY A CA 1
ATOM 839 C C . GLY A 1 114 ? 5.947 15.619 6.135 1.00 47.12 137 GLY A C 1
ATOM 840 O O . GLY A 1 114 ? 7.150 15.637 6.421 1.00 45.34 137 GLY A O 1
ATOM 841 N N . PHE A 1 115 ? 5.082 16.555 6.550 1.00 42.16 138 PHE A N 1
ATOM 842 C CA . PHE A 1 115 ? 5.444 17.662 7.421 1.00 39.61 138 PHE A CA 1
ATOM 843 C C . PHE A 1 115 ? 5.784 17.111 8.790 1.00 44.31 138 PHE A C 1
ATOM 844 O O . PHE A 1 115 ? 5.098 16.228 9.297 1.00 47.64 138 PHE A O 1
ATOM 852 N N . LYS A 1 116 ? 6.883 17.588 9.339 1.00 37.17 139 LYS A N 1
ATOM 853 C CA . LYS A 1 116 ? 7.492 17.081 10.546 1.00 36.26 139 LYS A CA 1
ATOM 854 C C . LYS A 1 116 ? 8.005 18.241 11.401 1.00 36.3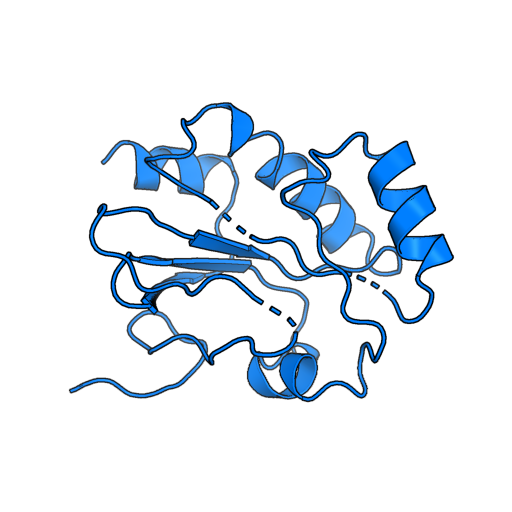6 139 LYS A C 1
ATOM 855 O O . LYS A 1 116 ? 8.095 19.371 10.918 1.00 34.34 139 LYS A O 1
ATOM 861 N N . ASN A 1 117 ? 8.323 17.961 12.668 1.00 31.13 140 ASN A N 1
ATOM 862 C CA . ASN A 1 117 ? 8.952 18.898 13.578 1.00 29.22 140 ASN A CA 1
ATOM 863 C C . ASN A 1 117 ? 10.184 18.221 14.198 1.00 32.62 140 ASN A C 1
ATOM 864 O O . ASN A 1 117 ? 10.301 16.988 14.197 1.00 32.86 140 ASN A O 1
ATOM 869 N N . PHE A 1 118 ? 11.109 19.031 14.676 1.00 27.75 141 PHE A N 1
ATOM 870 C CA . PHE A 1 118 ? 12.353 18.562 15.266 1.00 26.69 141 PHE A CA 1
ATOM 871 C C . PHE A 1 118 ? 12.716 19.423 16.449 1.00 30.43 141 PHE A C 1
ATOM 872 O O . PHE A 1 118 ? 12.666 20.647 16.363 1.00 30.70 141 PHE A O 1
ATOM 880 N N . LEU A 1 119 ? 13.055 18.789 17.560 1.00 27.44 142 LEU A N 1
ATOM 881 C CA . LEU A 1 119 ? 13.582 19.479 18.722 1.00 27.19 142 LEU A CA 1
ATOM 882 C C . LEU A 1 119 ? 15.118 19.424 18.585 1.00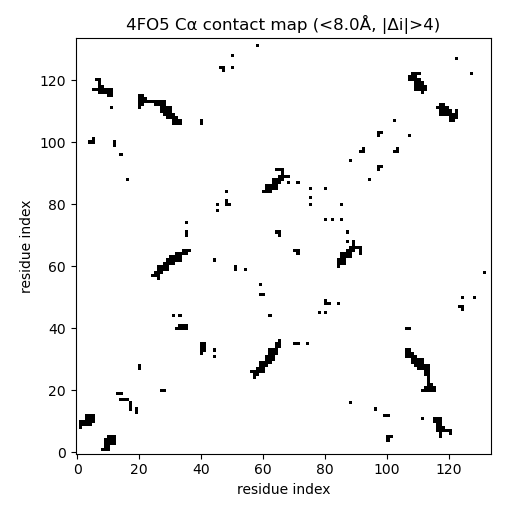 29.76 142 LEU A C 1
ATOM 883 O O . LEU A 1 119 ? 15.704 18.342 18.562 1.00 29.38 142 LEU A O 1
ATOM 888 N N . ILE A 1 120 ? 15.732 20.587 18.390 1.00 25.05 143 ILE A N 1
ATOM 889 C CA . ILE A 1 120 ? 17.159 20.757 18.180 1.00 25.98 143 ILE A CA 1
ATOM 890 C C . ILE A 1 120 ? 17.777 21.403 19.428 1.00 32.26 143 ILE A C 1
ATOM 891 O O . ILE A 1 120 ? 17.288 22.441 19.887 1.00 31.07 143 ILE A O 1
ATOM 896 N N . ASN A 1 121 ? 18.892 20.815 19.945 1.00 30.32 144 ASN A N 1
ATOM 897 C CA . ASN A 1 121 ? 19.558 21.345 21.137 1.00 30.46 144 ASN A CA 1
ATOM 898 C C . ASN A 1 121 ? 20.477 22.534 20.758 1.00 31.96 144 ASN A C 1
ATOM 899 O O . ASN A 1 121 ? 20.514 22.918 19.594 1.00 30.44 144 ASN A O 1
ATOM 904 N N . ASP A 1 122 ? 21.182 23.124 21.744 1.00 30.13 145 ASP A N 1
ATOM 905 C CA . ASP A 1 122 ? 22.044 24.306 21.581 1.00 31.09 145 ASP A CA 1
ATOM 906 C C . ASP A 1 122 ? 23.313 24.018 20.738 1.00 35.80 145 ASP A C 1
ATOM 907 O O . ASP A 1 122 ? 24.054 24.939 20.412 1.00 35.67 145 ASP A O 1
ATOM 912 N N . GLU A 1 123 ? 23.548 22.746 20.393 1.00 33.51 146 GLU A N 1
ATOM 913 C CA . GLU A 1 123 ? 24.670 22.326 19.569 1.00 34.23 146 GLU A CA 1
ATOM 914 C C . GLU A 1 123 ? 24.209 21.955 18.144 1.00 34.77 146 GLU A C 1
ATOM 915 O O . GLU A 1 123 ? 25.006 21.439 17.363 1.00 33.69 146 GLU A O 1
ATOM 921 N N . GLY A 1 124 ? 22.945 22.249 17.819 1.00 30.09 147 GLY A N 1
ATOM 922 C CA . GLY A 1 124 ? 22.374 21.980 16.500 1.00 29.27 147 GLY A CA 1
ATOM 923 C C . GLY A 1 124 ? 22.109 20.511 16.201 1.00 33.80 147 GLY A C 1
ATOM 924 O O . GLY A 1 124 ? 21.954 20.126 15.038 1.00 33.85 147 GLY A O 1
ATOM 925 N N . VAL A 1 125 ? 21.994 19.694 17.253 1.00 29.35 148 VAL A N 1
ATOM 926 C CA . VAL A 1 125 ? 21.770 18.258 17.133 1.00 28.75 148 VAL A CA 1
ATOM 927 C C . VAL A 1 125 ? 20.289 17.957 17.374 1.00 31.47 148 VAL A C 1
ATOM 928 O O . VAL A 1 125 ? 19.712 18.481 18.326 1.00 31.13 148 VAL A O 1
ATOM 932 N N . ILE A 1 126 ? 19.675 17.121 16.505 1.00 26.41 149 ILE A N 1
ATOM 933 C CA . ILE A 1 126 ? 18.251 16.742 16.694 1.00 25.74 149 ILE A CA 1
ATOM 934 C C . ILE A 1 126 ? 18.200 15.821 17.896 1.00 32.94 149 ILE A C 1
ATOM 935 O O . ILE A 1 126 ? 18.898 14.805 17.898 1.00 33.32 149 ILE A O 1
ATOM 940 N N . ILE A 1 127 ? 17.423 16.179 18.925 1.00 29.78 150 ILE A N 1
ATOM 941 C CA . ILE A 1 127 ? 17.308 15.320 20.102 1.00 30.70 150 ILE A CA 1
ATOM 942 C C . ILE A 1 127 ? 15.922 14.620 20.135 1.00 32.04 150 ILE A C 1
ATOM 943 O O . ILE A 1 127 ? 15.738 13.695 20.905 1.00 29.95 150 ILE A O 1
ATOM 948 N N . ALA A 1 128 ? 14.957 15.086 19.331 1.00 29.90 151 ALA A N 1
ATOM 949 C CA . ALA A 1 128 ? 13.610 14.515 19.246 1.00 30.41 151 ALA A CA 1
ATOM 950 C C . ALA A 1 128 ? 12.959 14.903 17.915 1.00 35.93 151 ALA A C 1
ATOM 951 O O . ALA A 1 128 ? 13.287 15.935 17.345 1.00 32.84 151 ALA A O 1
ATOM 953 N N . ALA A 1 129 ? 12.051 14.059 17.421 1.00 36.18 152 ALA A N 1
ATOM 954 C CA . ALA A 1 129 ? 11.347 14.271 16.156 1.00 36.54 152 ALA A CA 1
ATOM 955 C C . ALA A 1 129 ? 9.866 14.108 16.400 1.00 38.93 152 ALA A C 1
ATOM 956 O O . ALA A 1 129 ? 9.498 13.346 17.292 1.00 40.44 152 ALA A O 1
ATOM 958 N N . ASN A 1 130 ? 9.026 14.828 15.645 1.00 34.01 153 ASN A N 1
ATOM 959 C CA . ASN A 1 130 ? 7.547 14.803 15.733 1.00 35.78 153 ASN A CA 1
ATOM 960 C C . ASN A 1 130 ? 7.083 14.836 17.174 1.00 38.80 153 ASN A C 1
ATOM 961 O O . ASN A 1 130 ? 6.398 13.922 17.604 1.00 38.43 153 ASN A O 1
ATOM 966 N N . VAL A 1 131 ? 7.500 15.866 17.924 1.00 34.52 154 VAL A N 1
ATOM 967 C CA A VAL A 1 131 ? 7.138 15.987 19.323 0.50 35.07 154 VAL A CA 1
ATOM 968 C CA B VAL A 1 131 ? 7.128 16.005 19.333 0.50 34.35 154 VAL A CA 1
ATOM 969 C C . VAL A 1 131 ? 5.712 16.587 19.408 1.00 38.76 154 VAL A C 1
ATOM 970 O O . VAL A 1 131 ? 5.335 17.424 18.572 1.00 35.77 154 VAL A O 1
ATOM 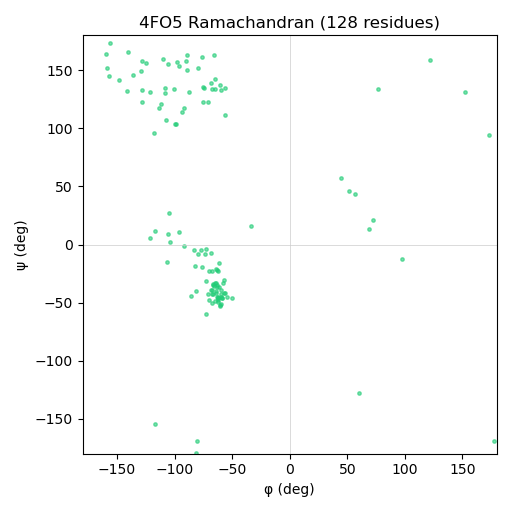977 N N . THR A 1 132 ? 4.939 16.126 20.384 1.00 37.31 155 THR A N 1
ATOM 978 C CA . THR A 1 132 ? 3.591 16.596 20.651 1.00 37.61 155 THR A CA 1
ATOM 979 C C . THR A 1 132 ? 3.733 17.765 21.609 1.00 41.77 155 THR A C 1
ATOM 980 O O . THR A 1 132 ? 4.776 17.840 22.276 1.00 42.13 155 THR A O 1
ATOM 984 N N . PRO A 1 133 ? 2.714 18.639 21.794 1.00 37.88 156 PRO A N 1
ATOM 985 C CA . PRO A 1 133 ? 2.858 19.713 22.794 1.00 37.02 156 PRO A CA 1
ATOM 986 C C . PRO A 1 133 ? 3.170 19.135 24.177 1.00 41.89 156 PRO A C 1
ATOM 987 O O . PRO A 1 133 ? 4.042 19.644 24.873 1.00 42.01 156 PRO A O 1
ATOM 991 N N . GLU A 1 134 ? 2.482 18.039 24.543 1.00 40.64 157 GLU A N 1
ATOM 992 C CA . GLU A 1 134 ? 2.593 17.342 25.824 1.00 42.69 157 GLU A CA 1
ATOM 993 C C . GLU A 1 134 ? 4.019 16.825 26.033 1.00 46.06 157 GLU A C 1
ATOM 994 O O . GLU A 1 134 ? 4.634 17.174 27.044 1.00 46.66 157 GLU A O 1
ATOM 1000 N N . LYS A 1 135 ? 4.574 16.077 25.053 1.00 41.91 158 LYS A N 1
ATOM 1001 C CA . LYS A 1 135 ? 5.957 15.574 25.136 1.00 41.95 158 LYS A CA 1
ATOM 1002 C C . LYS A 1 135 ? 6.973 16.724 25.110 1.00 46.25 158 LYS A C 1
ATOM 1003 O O . LYS A 1 135 ? 7.979 16.633 25.819 1.00 47.96 158 LYS A O 1
ATOM 1009 N N . LEU A 1 136 ? 6.710 17.817 24.348 1.00 40.52 159 LEU A N 1
ATOM 1010 C CA . LEU A 1 136 ? 7.637 18.958 24.316 1.00 38.82 159 LEU A CA 1
ATOM 1011 C C . LEU A 1 136 ? 7.813 19.542 25.737 1.00 43.37 159 LEU A C 1
ATOM 1012 O O . LEU A 1 136 ? 8.945 19.722 26.185 1.00 42.53 159 LEU A O 1
ATOM 1017 N N . THR A 1 137 ? 6.705 19.741 26.458 1.00 40.75 160 THR A N 1
ATOM 1018 C CA . THR A 1 137 ? 6.703 20.269 27.828 1.00 43.12 160 THR A CA 1
ATOM 1019 C C . THR A 1 137 ? 7.446 19.324 28.795 1.00 50.21 160 THR A C 1
ATOM 1020 O O . THR A 1 137 ? 8.270 19.801 29.579 1.00 51.87 160 THR A O 1
ATOM 1024 N N . 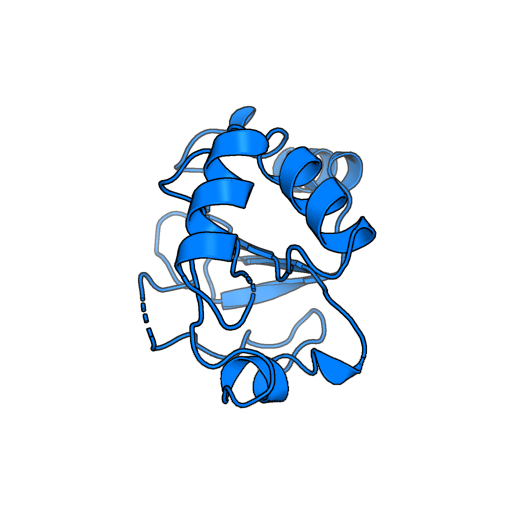GLU A 1 138 ? 7.177 17.997 28.719 1.00 46.92 161 GLU A N 1
ATOM 1025 C CA . GLU A 1 138 ? 7.838 16.980 29.547 1.00 48.77 161 GLU A CA 1
ATOM 1026 C C . GLU A 1 138 ? 9.350 16.994 29.308 1.00 51.84 161 GLU A C 1
ATOM 1027 O O . GLU A 1 138 ? 10.115 16.894 30.263 1.00 55.13 161 GLU A O 1
ATOM 1029 N N . ILE A 1 139 ? 9.777 17.177 28.049 1.00 44.73 162 ILE A N 1
ATOM 1030 C CA . ILE A 1 139 ? 11.197 17.247 27.689 1.00 43.43 162 ILE A CA 1
ATOM 1031 C C . ILE A 1 139 ? 11.841 18.558 28.219 1.00 48.56 162 ILE A C 1
ATOM 1032 O O . ILE A 1 139 ? 12.929 18.512 28.792 1.00 49.33 162 ILE A O 1
ATOM 1037 N N . LEU A 1 140 ? 11.186 19.714 28.000 1.00 44.95 163 LEU A N 1
ATOM 1038 C CA . LEU A 1 140 ? 11.710 21.023 28.411 1.00 45.05 163 LEU A CA 1
ATOM 1039 C C . LEU A 1 140 ? 11.765 21.182 29.943 1.00 53.42 163 LEU A C 1
ATOM 1040 O O . LEU A 1 140 ? 12.561 21.993 30.427 1.00 55.28 163 LEU A O 1
ATOM 1045 N N . LYS A 1 141 ? 10.958 20.402 30.699 1.00 50.57 164 LYS A N 1
ATOM 1046 C CA . LYS A 1 141 ? 10.907 20.483 32.166 1.00 53.84 164 LYS A CA 1
ATOM 1047 C C . LYS A 1 141 ? 11.881 19.506 32.851 1.00 61.71 164 LYS A C 1
ATOM 1048 O O . LYS A 1 141 ? 11.995 19.511 34.088 1.00 65.64 164 LYS A O 1
ATOM 1054 N N . ALA A 1 142 ? 12.612 18.705 32.055 1.00 56.61 165 ALA A N 1
ATOM 1055 C CA . ALA A 1 142 ? 13.595 17.744 32.553 1.00 79.67 165 ALA A CA 1
ATOM 1056 C C . ALA A 1 142 ? 14.977 18.033 31.978 1.00 103.21 165 ALA A C 1
ATOM 1057 O O . ALA A 1 142 ? 15.477 19.148 32.106 1.00 68.91 165 ALA A O 1
#

B-factor: mean 47.63, std 15.15, range [23.49, 108.3]

Secondary structure (DSSP, 8-state):
---BSSSTTSBPPP------S--SS--BEEEEE--TT-HHHHHHHHHHHHHHTTS-TTTB--EE----HHHHHHHHHHHT--GGGEE--TTGGGSHHHHHTTGGG---EEEE-TTSBEEEES--HHHHHHHHT-

Foldseek 3Di:
DEAEAQDFRHQDPFDDVDDGQADPLFEKEKEWEDEPVDVVSLVQVLQQQVLCVVDDRSHYAEYEYYQDPVRQVVSCVVSVGDPVHYHYDNCPCNDPNCVRNVCVVHIKIFIATNHRGTNDIRAGSVRVVVVSVD

Radius of gyration: 14.04 Å; Cα contacts (8 Å, |Δi|>4): 233; chains: 1; bounding box: 38×25×38 Å

Sequence (134 aa):
KLTEGVNPGDLAPRIEFKASFHNQLGRYTLLNFWAAYDAESRARNVQLANNEVNKFGPDKIACSSISDEKESIFTETVKIDKLDLSSTQFHEGLGKESELYKKYDLRKGFKNFLINDEGVIIAANVVTPEKLTEILKA

InterPro domains:
  IPR036249 Thioredoxin-like superfamily [SSF52833] (30-164)

Solvent-accessible surface area: 7385 Å² total